Protein AF-W6NJK4-F1 (afdb_monomer_lite)

Foldseek 3Di:
DDDDDDPPPPPPPPPPQFALDLAQWDADPNGTWHAPQLALDFFPDDPVVVCVQQVAAGDGRDGHYGRCQCAHVVGDVVSVVVCLNGPSNRRSNNCVHQLQVDDFAPDAPDPLVPDDQVLCVDPVNVVSCLRGPSNNNSNNPD

Radius of gyration: 20.31 Å; chains: 1; bounding box: 86×22×39 Å

Sequence (142 aa):
MLLFLILSTALIGGSEAGITDLNCTEMVGGSAKYAQSAVNCNNKISDAACLVIYTTAVKANDDTDRNEKCDGNPVNPALVKAAIDICPKTCGYCCLTPAFMCQNKLQPRVPCSSVTQDMCGNPYWKTILEEDCPKTCGFCNS

Structure (mmCIF, N/CA/C/O backbone):
data_AF-W6NJK4-F1
#
_entry.id   AF-W6NJK4-F1
#
loop_
_atom_site.group_PDB
_atom_site.id
_atom_site.type_symbol
_atom_site.label_atom_id
_atom_site.label_alt_id
_atom_site.label_comp_id
_atom_site.label_asym_id
_atom_site.label_entity_id
_atom_site.label_seq_id
_atom_site.pdbx_PDB_ins_code
_atom_site.Cartn_x
_atom_site.Cartn_y
_atom_site.Cartn_z
_atom_site.occupancy
_atom_site.B_iso_or_equiv
_atom_site.auth_seq_id
_atom_site.auth_comp_id
_atom_site.auth_asym_id
_atom_site.auth_atom_id
_atom_site.pdbx_PDB_model_num
ATOM 1 N N . MET A 1 1 ? 66.888 5.183 1.577 1.00 42.12 1 MET A N 1
ATOM 2 C CA . MET A 1 1 ? 66.045 5.016 0.376 1.00 42.12 1 MET A CA 1
ATOM 3 C C . MET A 1 1 ? 64.700 4.481 0.853 1.00 42.12 1 MET A C 1
ATOM 5 O O . MET A 1 1 ? 64.582 3.289 1.093 1.00 42.12 1 MET A O 1
ATOM 9 N N . LEU A 1 2 ? 63.765 5.381 1.184 1.00 42.47 2 LEU A N 1
ATOM 10 C CA . LEU A 1 2 ? 62.453 5.033 1.746 1.00 42.47 2 LEU A CA 1
ATOM 11 C C . LEU A 1 2 ? 61.518 4.567 0.622 1.00 42.47 2 LEU A C 1
ATOM 13 O O . LEU A 1 2 ? 61.214 5.352 -0.273 1.00 42.47 2 LEU A O 1
ATOM 17 N N . LEU A 1 3 ? 61.045 3.320 0.686 1.00 44.66 3 LEU A N 1
ATOM 18 C CA . LEU A 1 3 ? 59.899 2.860 -0.100 1.00 44.66 3 LEU A CA 1
ATOM 19 C C . LEU A 1 3 ? 58.616 3.206 0.668 1.00 44.66 3 LEU A C 1
ATOM 21 O O . LEU A 1 3 ? 58.299 2.573 1.672 1.00 44.66 3 LEU A O 1
ATOM 25 N N . PHE A 1 4 ? 57.885 4.217 0.203 1.00 48.53 4 PHE A N 1
ATOM 26 C CA . PHE A 1 4 ? 56.537 4.512 0.684 1.00 48.53 4 PHE A CA 1
ATOM 27 C C . PHE A 1 4 ? 55.542 3.562 0.003 1.00 48.53 4 PHE A C 1
ATOM 29 O O . PHE A 1 4 ? 55.266 3.690 -1.188 1.00 48.53 4 PHE A O 1
ATOM 36 N N . LEU A 1 5 ? 55.024 2.591 0.757 1.00 52.12 5 LEU A N 1
ATOM 37 C CA . LEU A 1 5 ? 53.921 1.727 0.333 1.00 52.12 5 LEU A CA 1
ATOM 38 C C . LEU A 1 5 ? 52.610 2.507 0.473 1.00 52.12 5 LEU A C 1
ATOM 40 O O . LEU A 1 5 ? 52.119 2.729 1.578 1.00 52.12 5 LEU A O 1
ATOM 44 N N . ILE A 1 6 ? 52.064 2.952 -0.656 1.00 58.78 6 ILE A N 1
ATOM 45 C CA . ILE A 1 6 ? 50.776 3.644 -0.726 1.00 58.78 6 ILE A CA 1
ATOM 46 C C . ILE A 1 6 ? 49.680 2.574 -0.671 1.00 58.78 6 ILE A C 1
ATOM 48 O O . ILE A 1 6 ? 49.423 1.883 -1.654 1.00 58.78 6 ILE A O 1
ATOM 52 N N . LEU A 1 7 ? 49.075 2.383 0.502 1.00 56.28 7 LEU A N 1
ATOM 53 C CA . LEU A 1 7 ? 47.946 1.472 0.683 1.00 56.28 7 LEU A CA 1
ATOM 54 C C . LEU A 1 7 ? 46.667 2.195 0.232 1.00 56.28 7 LEU A C 1
ATOM 56 O O . LEU A 1 7 ? 46.028 2.901 1.009 1.00 56.28 7 LEU A O 1
ATOM 60 N N . SER A 1 8 ? 46.321 2.085 -1.050 1.00 57.56 8 SER A N 1
ATOM 61 C CA . SER A 1 8 ? 45.061 2.614 -1.580 1.00 57.56 8 SER A CA 1
ATOM 62 C C . SER A 1 8 ? 43.898 1.763 -1.067 1.00 57.56 8 SER A C 1
ATOM 64 O O . SER A 1 8 ? 43.618 0.693 -1.604 1.00 57.56 8 SER A O 1
ATOM 66 N N . THR A 1 9 ? 43.210 2.219 -0.020 1.00 60.75 9 THR A N 1
ATOM 67 C CA . THR A 1 9 ? 41.923 1.644 0.385 1.00 60.75 9 THR A CA 1
ATOM 68 C C . THR A 1 9 ? 40.883 2.002 -0.670 1.00 60.75 9 THR A C 1
ATOM 70 O O . THR A 1 9 ? 40.335 3.104 -0.669 1.00 60.75 9 THR A O 1
ATOM 73 N N . ALA A 1 10 ? 40.638 1.080 -1.598 1.00 57.19 10 ALA A N 1
ATOM 74 C CA . ALA A 1 10 ? 39.478 1.135 -2.469 1.00 57.19 10 ALA A CA 1
ATOM 75 C C . ALA A 1 10 ? 38.223 1.014 -1.591 1.00 57.19 10 ALA A C 1
ATOM 77 O O . ALA A 1 10 ? 37.908 -0.071 -1.103 1.00 57.19 10 ALA A O 1
ATOM 78 N N . LEU A 1 11 ? 37.523 2.130 -1.360 1.00 52.28 11 LEU A N 1
ATOM 79 C CA . LEU A 1 11 ? 36.132 2.077 -0.924 1.00 52.28 11 LEU A CA 1
ATOM 80 C C . LEU A 1 11 ? 35.342 1.448 -2.070 1.00 52.28 11 LEU A C 1
ATOM 82 O O . LEU A 1 11 ? 35.001 2.110 -3.049 1.00 52.28 11 LEU A O 1
ATOM 86 N N . ILE A 1 12 ? 35.096 0.147 -1.960 1.00 56.84 12 ILE A N 1
ATOM 87 C CA . ILE A 1 12 ? 34.089 -0.530 -2.763 1.00 56.84 12 ILE A CA 1
ATOM 88 C C . ILE A 1 12 ? 32.759 0.052 -2.284 1.00 56.84 12 ILE A C 1
ATOM 90 O O . ILE A 1 12 ? 32.253 -0.326 -1.230 1.00 56.84 12 ILE A O 1
ATOM 94 N N . GLY A 1 13 ? 32.243 1.040 -3.013 1.00 47.84 13 GLY A N 1
ATOM 95 C CA . GLY A 1 13 ? 30.872 1.501 -2.856 1.00 47.84 13 GLY A CA 1
ATOM 96 C C . GLY A 1 13 ? 29.954 0.357 -3.255 1.00 47.84 13 GLY A C 1
ATOM 97 O O . GLY A 1 13 ? 29.647 0.194 -4.432 1.00 47.84 13 GLY A O 1
ATOM 98 N N . GLY A 1 14 ? 29.581 -0.481 -2.289 1.00 49.06 14 GLY A N 1
ATOM 99 C CA . GLY A 1 14 ? 28.480 -1.409 -2.469 1.00 49.06 14 GLY A CA 1
ATOM 100 C C . GLY A 1 14 ? 27.231 -0.583 -2.740 1.00 49.06 14 GLY A C 1
ATOM 101 O O . GLY A 1 14 ? 26.841 0.238 -1.913 1.00 49.06 14 GLY A O 1
ATOM 102 N N . SER A 1 15 ? 26.630 -0.748 -3.915 1.00 52.59 15 SER A N 1
ATOM 103 C CA . SER A 1 15 ? 25.254 -0.321 -4.121 1.00 52.59 15 SER A CA 1
ATOM 104 C C . SER A 1 15 ? 24.390 -1.241 -3.266 1.00 52.59 15 SER A C 1
ATOM 106 O O . SER A 1 15 ? 24.118 -2.375 -3.659 1.00 52.59 15 SER A O 1
ATOM 108 N N . GLU A 1 16 ? 24.024 -0.792 -2.070 1.00 55.19 16 GLU A N 1
ATOM 109 C CA . GLU A 1 16 ? 22.927 -1.397 -1.318 1.00 55.19 16 GLU A CA 1
ATOM 110 C C . GLU A 1 16 ? 21.696 -1.319 -2.238 1.00 55.19 16 GLU A C 1
ATOM 112 O O . GLU A 1 16 ? 21.222 -0.226 -2.555 1.00 55.19 16 GLU A O 1
ATOM 117 N N . ALA A 1 17 ? 21.242 -2.457 -2.767 1.00 63.88 17 ALA A N 1
ATOM 118 C CA . ALA A 1 17 ? 20.007 -2.533 -3.535 1.00 63.88 17 ALA A CA 1
ATOM 119 C C . ALA A 1 17 ? 18.843 -2.366 -2.549 1.00 63.88 17 ALA A C 1
ATOM 121 O O . ALA A 1 17 ? 18.347 -3.345 -2.003 1.00 63.88 17 ALA A O 1
ATOM 122 N N . GLY A 1 18 ? 18.493 -1.118 -2.249 1.00 84.12 18 GLY A N 1
ATOM 123 C CA . GLY A 1 18 ? 17.400 -0.753 -1.354 1.00 84.12 18 GLY A CA 1
ATOM 124 C C . GLY A 1 18 ? 16.283 -0.028 -2.094 1.00 84.12 18 GLY A C 1
ATOM 125 O O . GLY A 1 18 ? 16.468 0.433 -3.220 1.00 84.12 18 GLY A O 1
ATOM 126 N N . ILE A 1 19 ? 15.133 0.086 -1.431 1.00 94.31 19 ILE A N 1
ATOM 127 C CA . ILE A 1 19 ? 13.969 0.831 -1.920 1.00 94.31 19 ILE A CA 1
ATOM 128 C C . ILE A 1 19 ? 14.382 2.263 -2.291 1.00 94.31 19 ILE A C 1
ATOM 130 O O . ILE A 1 19 ? 14.928 2.989 -1.455 1.00 94.31 19 ILE A O 1
ATOM 134 N N . THR A 1 20 ? 14.096 2.683 -3.525 1.00 93.44 20 THR A N 1
ATOM 135 C CA . THR A 1 20 ? 14.458 4.023 -4.012 1.00 93.44 20 THR A CA 1
ATOM 136 C C . THR A 1 20 ? 13.410 5.070 -3.645 1.00 93.44 20 THR A C 1
ATOM 138 O O . THR A 1 20 ? 13.760 6.181 -3.238 1.00 93.44 20 THR A O 1
ATOM 141 N N . ASP A 1 21 ? 12.126 4.713 -3.711 1.00 95.75 21 ASP A N 1
ATOM 142 C CA . ASP A 1 21 ? 11.024 5.540 -3.221 1.00 95.75 21 ASP A CA 1
ATOM 143 C C . ASP A 1 21 ? 10.591 5.144 -1.798 1.00 95.75 21 ASP A C 1
ATOM 145 O O . ASP A 1 21 ? 9.848 4.184 -1.581 1.00 95.75 21 ASP A O 1
ATOM 149 N N . LEU A 1 22 ? 10.993 5.938 -0.804 1.00 96.62 22 LEU A N 1
ATOM 150 C CA . LEU A 1 22 ? 10.720 5.668 0.613 1.00 96.62 22 LEU A CA 1
ATOM 151 C C . LEU A 1 22 ? 9.260 5.900 1.045 1.00 96.62 22 LEU A C 1
ATOM 153 O O . LEU A 1 22 ? 8.931 5.719 2.222 1.00 96.62 22 LEU A O 1
ATOM 157 N N . ASN A 1 23 ? 8.357 6.278 0.139 1.00 97.12 23 ASN A N 1
ATOM 158 C CA . ASN A 1 23 ? 6.936 6.370 0.464 1.00 97.12 23 ASN A CA 1
ATOM 159 C C . ASN A 1 23 ? 6.385 5.045 1.023 1.00 97.12 23 ASN A C 1
ATOM 161 O O . ASN A 1 23 ? 6.665 3.961 0.514 1.00 97.12 23 ASN A O 1
ATOM 165 N N . CYS A 1 24 ? 5.565 5.144 2.074 1.00 97.19 24 CYS A N 1
ATOM 166 C CA . CYS A 1 24 ? 4.987 4.006 2.801 1.00 97.19 24 CYS A CA 1
ATOM 167 C C . CYS A 1 24 ? 6.007 3.016 3.403 1.00 97.19 24 CYS A C 1
ATOM 169 O O . CYS A 1 24 ? 5.648 1.867 3.675 1.00 97.19 24 CYS A O 1
ATOM 171 N N . THR A 1 25 ? 7.250 3.443 3.640 1.00 97.44 25 THR A N 1
ATOM 172 C CA . THR A 1 25 ? 8.271 2.629 4.319 1.00 97.44 25 THR A CA 1
ATOM 173 C C . THR A 1 25 ? 8.430 2.988 5.799 1.00 97.44 25 THR A C 1
ATOM 175 O O . THR A 1 25 ? 7.997 4.046 6.260 1.00 97.44 25 THR A O 1
ATOM 178 N N . GLU A 1 26 ? 9.044 2.083 6.553 1.00 95.88 26 GLU A N 1
ATOM 179 C CA . GLU A 1 26 ? 9.513 2.267 7.922 1.00 95.88 26 GLU A CA 1
ATOM 180 C C . GLU A 1 26 ? 10.910 1.648 8.084 1.00 95.88 26 GLU A C 1
ATOM 182 O O . GLU A 1 26 ? 11.294 0.742 7.343 1.00 95.88 26 GLU A O 1
ATOM 187 N N . MET A 1 27 ? 11.692 2.144 9.045 1.00 95.69 27 MET A N 1
ATOM 188 C CA . MET A 1 27 ? 13.036 1.622 9.302 1.00 95.69 27 MET A CA 1
ATOM 189 C C . MET A 1 27 ? 12.968 0.420 10.242 1.00 95.69 27 MET A C 1
ATOM 191 O O . MET A 1 27 ? 12.586 0.557 11.405 1.00 95.69 27 MET A O 1
ATOM 195 N N . VAL A 1 28 ? 13.401 -0.747 9.766 1.00 93.94 28 VAL A N 1
ATOM 196 C CA . VAL A 1 28 ? 13.435 -1.995 10.538 1.00 93.94 28 VAL A CA 1
ATOM 197 C C . VAL A 1 28 ? 14.840 -2.575 10.469 1.00 93.94 28 VAL A C 1
ATOM 199 O O . VAL A 1 28 ? 15.306 -2.983 9.410 1.00 93.94 28 VAL A O 1
ATOM 202 N N . GLY A 1 29 ? 15.539 -2.605 11.606 1.00 91.06 29 GLY A N 1
ATOM 203 C CA . GLY A 1 29 ? 16.896 -3.160 11.670 1.00 91.06 29 GLY A CA 1
ATOM 204 C C . GLY A 1 29 ? 17.932 -2.393 10.839 1.00 91.06 29 GLY A C 1
ATOM 205 O O . GLY A 1 29 ? 18.920 -2.983 10.426 1.00 91.06 29 GLY A O 1
ATOM 206 N N . GLY A 1 30 ? 17.711 -1.097 10.591 1.00 91.00 30 GLY A N 1
ATOM 207 C CA . GLY A 1 30 ? 18.613 -0.252 9.797 1.00 91.00 30 GLY A CA 1
ATOM 208 C C . GLY A 1 30 ? 18.301 -0.205 8.300 1.00 91.00 30 GLY A C 1
ATOM 209 O O . GLY A 1 30 ? 18.881 0.626 7.609 1.00 91.00 30 GLY A O 1
ATOM 210 N N . SER A 1 31 ? 17.341 -1.000 7.822 1.00 93.25 31 SER A N 1
ATOM 211 C CA . SER A 1 31 ? 16.904 -1.011 6.422 1.00 93.25 31 SER A CA 1
ATOM 212 C C . SER A 1 31 ? 15.492 -0.448 6.280 1.00 93.25 31 SER A C 1
ATOM 214 O O . SER A 1 31 ? 14.641 -0.660 7.150 1.00 93.25 31 SER A O 1
ATOM 216 N N . ALA A 1 32 ? 15.236 0.268 5.184 1.00 96.25 32 ALA A N 1
ATOM 217 C CA . ALA A 1 32 ? 13.887 0.685 4.825 1.00 96.25 32 ALA A CA 1
ATOM 218 C C . ALA A 1 32 ? 13.086 -0.536 4.364 1.00 96.25 32 ALA A C 1
ATOM 220 O O . ALA A 1 32 ? 13.533 -1.283 3.497 1.00 96.25 32 ALA A O 1
ATOM 221 N N . LYS A 1 33 ? 11.905 -0.729 4.947 1.00 97.44 33 LYS A N 1
ATOM 222 C CA . LYS A 1 33 ? 10.971 -1.796 4.584 1.00 97.44 33 LYS A CA 1
ATOM 223 C C . LYS A 1 33 ? 9.581 -1.234 4.398 1.00 97.44 33 LYS A C 1
ATOM 225 O O . LYS A 1 33 ? 9.219 -0.269 5.066 1.00 97.44 33 LYS A O 1
ATOM 230 N N . TYR A 1 34 ? 8.763 -1.838 3.546 1.00 97.75 34 TYR A N 1
ATOM 231 C CA . TYR A 1 34 ? 7.375 -1.395 3.424 1.00 97.75 34 TYR A CA 1
ATOM 232 C C . TYR A 1 34 ? 6.604 -1.639 4.719 1.00 97.75 34 TYR A C 1
ATOM 234 O O . TYR A 1 34 ? 6.517 -2.771 5.204 1.00 97.75 34 TYR A O 1
ATOM 242 N N . ALA A 1 35 ? 5.999 -0.579 5.250 1.00 95.81 35 ALA A N 1
ATOM 243 C CA . ALA A 1 35 ? 5.135 -0.671 6.414 1.00 95.81 35 ALA A CA 1
ATOM 244 C C . ALA A 1 35 ? 3.857 -1.447 6.065 1.00 95.81 35 ALA A C 1
ATOM 246 O O . ALA A 1 35 ? 3.438 -1.504 4.906 1.00 95.81 35 ALA A O 1
ATOM 247 N N . GLN A 1 36 ? 3.136 -1.947 7.072 1.00 93.56 36 GLN A N 1
ATOM 248 C CA . GLN A 1 36 ? 1.828 -2.580 6.843 1.00 93.56 36 GLN A CA 1
ATOM 249 C C . GLN A 1 36 ? 0.848 -1.647 6.102 1.00 93.56 36 GLN A C 1
ATOM 251 O O . GLN A 1 36 ? 0.015 -2.099 5.315 1.00 93.56 36 GLN A O 1
ATOM 256 N N . SER A 1 37 ? 0.990 -0.332 6.301 1.00 93.75 37 SER A N 1
ATOM 257 C CA . SER A 1 37 ? 0.203 0.692 5.602 1.00 93.75 37 SER A CA 1
ATOM 258 C C . SER A 1 37 ? 0.485 0.809 4.099 1.00 93.75 37 SER A C 1
ATOM 260 O O . SER A 1 37 ? -0.276 1.457 3.395 1.00 93.75 37 SER A O 1
ATOM 262 N N . ALA A 1 38 ? 1.541 0.186 3.573 1.00 97.38 38 ALA A N 1
ATOM 263 C CA . ALA A 1 38 ? 1.793 0.134 2.134 1.00 97.38 38 ALA A CA 1
ATOM 264 C C . ALA A 1 38 ? 0.786 -0.769 1.400 1.00 97.38 38 ALA A C 1
ATOM 266 O O . ALA A 1 38 ? 0.509 -0.540 0.225 1.00 97.38 38 ALA A O 1
ATOM 267 N N . VAL A 1 39 ? 0.211 -1.763 2.092 1.00 96.31 39 VAL A N 1
ATOM 268 C CA . VAL A 1 39 ? -0.575 -2.858 1.488 1.00 96.31 39 VAL A CA 1
ATOM 269 C C . VAL A 1 39 ? -1.936 -3.098 2.164 1.00 96.31 39 VAL A C 1
ATOM 271 O O . VAL A 1 39 ? -2.590 -4.104 1.896 1.00 96.31 39 VAL A O 1
ATOM 274 N N . ASN A 1 40 ? -2.382 -2.205 3.053 1.00 93.19 40 ASN A N 1
ATOM 275 C CA . ASN A 1 40 ? -3.615 -2.359 3.843 1.00 93.19 40 ASN A CA 1
ATOM 276 C C . ASN A 1 40 ? -4.900 -1.875 3.145 1.00 93.19 40 ASN A C 1
ATOM 278 O O . ASN A 1 40 ? -5.944 -1.787 3.784 1.00 93.19 40 ASN A O 1
ATOM 282 N N . CYS A 1 41 ? -4.837 -1.577 1.851 1.00 95.31 41 CYS A N 1
ATOM 283 C CA . CYS A 1 41 ? -5.973 -1.207 1.016 1.00 95.31 41 CYS A CA 1
ATOM 284 C C . CYS A 1 41 ? -6.189 -2.240 -0.098 1.00 95.31 41 CYS A C 1
ATOM 286 O O . CYS A 1 41 ? -5.389 -3.155 -0.285 1.00 95.31 41 CYS A O 1
ATOM 288 N N . ASN A 1 42 ? -7.266 -2.076 -0.868 1.00 96.31 42 ASN A N 1
ATOM 289 C CA . ASN A 1 42 ? -7.494 -2.840 -2.091 1.00 96.31 42 ASN A CA 1
ATOM 290 C C . ASN A 1 42 ? -7.077 -2.039 -3.327 1.00 96.31 42 ASN A C 1
ATOM 292 O O . ASN A 1 42 ? -7.184 -0.810 -3.359 1.00 96.31 42 ASN A O 1
ATOM 296 N N . ASN A 1 43 ? -6.665 -2.757 -4.369 1.00 98.12 43 ASN A N 1
ATOM 297 C CA . ASN A 1 43 ? -6.542 -2.194 -5.707 1.00 98.12 43 ASN A CA 1
ATOM 298 C C . ASN A 1 43 ? -7.918 -1.753 -6.244 1.00 98.12 43 ASN A C 1
ATOM 300 O O . ASN A 1 43 ? -8.956 -2.252 -5.801 1.00 98.12 43 ASN A O 1
ATOM 304 N N . LYS A 1 44 ? -7.945 -0.814 -7.200 1.00 97.88 44 LYS A N 1
ATOM 305 C CA . LYS A 1 44 ? -9.198 -0.400 -7.864 1.00 97.88 44 LYS A CA 1
ATOM 306 C C . LYS A 1 44 ? -9.647 -1.383 -8.942 1.00 97.88 44 LYS A C 1
ATOM 308 O O . LYS A 1 44 ? -10.832 -1.442 -9.258 1.00 97.88 44 LYS A O 1
ATOM 313 N N . ILE A 1 45 ? -8.710 -2.158 -9.478 1.00 98.00 45 ILE A N 1
ATOM 314 C CA . ILE A 1 45 ? -8.958 -3.318 -10.341 1.00 98.00 45 ILE A CA 1
ATOM 315 C C . ILE A 1 45 ? -8.514 -4.597 -9.619 1.00 98.00 45 ILE A C 1
ATOM 317 O O . ILE A 1 45 ? -7.976 -4.534 -8.516 1.00 98.00 45 ILE A O 1
ATOM 321 N N . SER A 1 46 ? -8.748 -5.771 -10.210 1.00 98.25 46 SER A N 1
ATOM 322 C CA . SER A 1 46 ? -8.370 -7.035 -9.570 1.00 98.25 46 SER A CA 1
ATOM 323 C C . SER A 1 46 ? -6.854 -7.152 -9.368 1.00 98.25 46 SER A C 1
ATOM 325 O O . SER A 1 46 ? -6.069 -6.691 -10.198 1.00 98.25 46 SER A O 1
ATOM 327 N N . ASP A 1 47 ? -6.438 -7.847 -8.304 1.00 98.00 47 ASP A N 1
ATOM 328 C CA . ASP A 1 47 ? -5.018 -8.110 -8.024 1.00 98.00 47 ASP A CA 1
ATOM 329 C C . ASP A 1 47 ? -4.330 -8.795 -9.223 1.00 98.00 47 ASP A C 1
ATOM 331 O O . ASP A 1 47 ? -3.206 -8.447 -9.577 1.00 98.00 47 ASP A O 1
ATOM 335 N N . ALA A 1 48 ? -5.037 -9.692 -9.923 1.00 98.31 48 ALA A N 1
ATOM 336 C CA . ALA A 1 48 ? -4.544 -10.329 -11.144 1.00 98.31 48 ALA A CA 1
ATOM 337 C C . ALA A 1 48 ? -4.306 -9.326 -12.288 1.00 98.31 48 ALA A C 1
ATOM 339 O O . ALA A 1 48 ? -3.275 -9.396 -12.952 1.00 98.31 48 ALA A O 1
ATOM 340 N N . ALA A 1 49 ? -5.215 -8.370 -12.507 1.00 98.50 49 ALA A N 1
ATOM 341 C CA . ALA A 1 49 ? -5.032 -7.337 -13.525 1.00 98.50 49 ALA A CA 1
ATOM 342 C C . ALA A 1 49 ? -3.872 -6.393 -13.170 1.00 98.50 49 ALA A C 1
ATOM 344 O O . ALA A 1 49 ? -3.067 -6.056 -14.036 1.00 98.50 49 ALA A O 1
ATOM 345 N N . CYS A 1 50 ? -3.724 -6.032 -11.893 1.00 98.56 50 CYS A N 1
ATOM 346 C CA . CYS A 1 50 ? -2.566 -5.269 -11.433 1.00 98.56 50 CYS A CA 1
ATOM 347 C C . CYS A 1 50 ? -1.252 -6.027 -11.658 1.00 98.56 50 CYS A C 1
ATOM 349 O O . CYS A 1 50 ? -0.273 -5.427 -12.090 1.00 98.56 50 CYS A O 1
ATOM 351 N N . LEU A 1 51 ? -1.220 -7.343 -11.436 1.00 98.19 51 LEU A N 1
ATOM 352 C CA . LEU A 1 51 ? -0.035 -8.160 -11.712 1.00 98.19 51 LEU A CA 1
ATOM 353 C C . LEU A 1 51 ? 0.286 -8.263 -13.210 1.00 98.19 51 LEU A C 1
ATOM 355 O O . LEU A 1 51 ? 1.459 -8.326 -13.560 1.00 98.19 51 LEU A O 1
ATOM 359 N N . VAL A 1 52 ? -0.703 -8.207 -14.107 1.00 97.94 52 VAL A N 1
ATOM 360 C CA . VAL A 1 52 ? -0.434 -8.102 -15.557 1.00 97.94 52 VAL A CA 1
ATOM 361 C C . VAL A 1 52 ? 0.307 -6.800 -15.888 1.00 97.94 52 VAL A C 1
ATOM 363 O O . VAL A 1 52 ? 1.204 -6.795 -16.729 1.00 97.94 52 VAL A O 1
ATOM 366 N N . ILE A 1 53 ? -0.034 -5.700 -15.212 1.00 97.19 53 ILE A N 1
ATOM 367 C CA . ILE A 1 53 ? 0.578 -4.386 -15.447 1.00 97.19 53 ILE A CA 1
ATOM 368 C C . ILE A 1 53 ? 1.967 -4.313 -14.798 1.00 97.19 53 ILE A C 1
ATOM 370 O O . ILE A 1 53 ? 2.957 -4.054 -15.488 1.00 97.19 53 ILE A O 1
ATOM 374 N N . TYR A 1 54 ? 2.034 -4.570 -13.490 1.00 97.00 54 TYR A N 1
ATOM 375 C CA . TYR A 1 54 ? 3.177 -4.275 -12.618 1.00 97.00 54 TYR A CA 1
ATOM 376 C C . TYR A 1 54 ? 4.059 -5.484 -12.294 1.00 97.00 54 TYR A C 1
ATOM 378 O O . TYR A 1 54 ? 5.072 -5.313 -11.631 1.00 97.00 54 TYR A O 1
ATOM 386 N N . THR A 1 55 ? 3.695 -6.686 -12.755 1.00 95.81 55 THR A N 1
ATOM 387 C CA . THR A 1 55 ? 4.414 -7.976 -12.636 1.00 95.81 55 THR A CA 1
ATOM 388 C C . THR A 1 55 ? 4.619 -8.528 -11.226 1.00 95.81 55 THR A C 1
ATOM 390 O O . THR A 1 55 ? 4.479 -9.731 -11.021 1.00 95.81 55 THR A O 1
ATOM 393 N N . THR A 1 56 ? 4.934 -7.676 -10.255 1.00 95.25 56 THR A N 1
ATOM 394 C CA . THR A 1 56 ? 5.282 -8.049 -8.886 1.00 95.25 56 THR A CA 1
ATOM 395 C C . THR A 1 56 ? 4.560 -7.126 -7.921 1.00 95.25 56 THR A C 1
ATOM 397 O O . THR A 1 56 ? 4.548 -5.911 -8.103 1.00 95.25 56 THR A O 1
ATOM 400 N N . ALA A 1 57 ? 3.949 -7.708 -6.891 1.00 97.69 57 ALA A N 1
ATOM 401 C CA . ALA A 1 57 ? 3.330 -6.947 -5.818 1.00 97.69 57 ALA A CA 1
ATOM 402 C C . ALA A 1 57 ? 4.322 -6.704 -4.676 1.00 97.69 57 ALA A C 1
ATOM 404 O O . ALA A 1 57 ? 5.021 -7.628 -4.251 1.00 97.69 57 ALA A O 1
ATOM 405 N N . VAL A 1 58 ? 4.302 -5.484 -4.148 1.00 98.06 58 VAL A N 1
ATOM 406 C CA . VAL A 1 58 ? 4.946 -5.110 -2.890 1.00 98.06 58 VAL A CA 1
ATOM 407 C C . VAL A 1 58 ? 4.349 -5.912 -1.731 1.00 98.06 58 VAL A C 1
ATOM 409 O O . VAL A 1 58 ? 3.151 -6.209 -1.701 1.00 98.06 58 VAL A O 1
ATOM 412 N N . LYS A 1 59 ? 5.192 -6.249 -0.753 1.00 97.25 59 LYS A N 1
ATOM 413 C CA . LYS A 1 59 ? 4.807 -6.944 0.477 1.00 97.25 59 LYS A CA 1
ATOM 414 C C . LYS A 1 59 ? 5.275 -6.142 1.686 1.00 97.25 59 LYS A C 1
ATOM 416 O O . LYS A 1 59 ? 6.350 -5.555 1.665 1.00 97.25 59 LYS A O 1
ATOM 421 N N . ALA A 1 60 ? 4.475 -6.133 2.749 1.00 96.38 60 ALA A N 1
ATOM 422 C CA . ALA A 1 60 ? 4.903 -5.567 4.025 1.00 96.38 60 ALA A CA 1
ATOM 423 C C . ALA A 1 60 ? 6.142 -6.308 4.559 1.00 96.38 60 ALA A C 1
ATOM 425 O O . ALA A 1 60 ? 6.256 -7.523 4.381 1.00 96.38 60 ALA A O 1
ATOM 426 N N . ASN A 1 61 ? 7.034 -5.578 5.237 1.00 95.88 61 ASN A N 1
ATOM 427 C CA . ASN A 1 61 ? 8.307 -6.073 5.780 1.00 95.88 61 ASN A CA 1
ATOM 428 C C . ASN A 1 61 ? 9.293 -6.628 4.721 1.00 95.88 61 ASN A C 1
ATOM 430 O O . ASN A 1 61 ? 10.254 -7.324 5.062 1.00 95.88 61 ASN A O 1
ATOM 434 N N . ASP A 1 62 ? 9.070 -6.300 3.451 1.00 96.12 62 ASP A N 1
ATOM 435 C CA . ASP A 1 62 ? 9.994 -6.540 2.342 1.00 96.12 62 ASP A CA 1
ATOM 436 C C . ASP A 1 62 ? 10.802 -5.262 2.052 1.00 96.12 62 ASP A C 1
ATOM 438 O O . ASP A 1 62 ? 10.334 -4.154 2.339 1.00 96.12 62 ASP A O 1
ATOM 442 N N . ASP A 1 63 ? 12.012 -5.425 1.526 1.00 95.56 63 ASP A N 1
ATOM 443 C CA . ASP A 1 63 ? 12.967 -4.366 1.171 1.00 95.56 63 ASP A CA 1
ATOM 444 C C . ASP A 1 63 ? 13.321 -4.355 -0.328 1.00 95.56 63 ASP A C 1
ATOM 446 O O . ASP A 1 63 ? 14.176 -3.582 -0.762 1.00 95.56 63 ASP A O 1
ATOM 450 N N . THR A 1 64 ? 12.633 -5.165 -1.139 1.00 94.81 64 THR A N 1
ATOM 451 C CA . THR A 1 64 ? 12.781 -5.149 -2.594 1.00 94.81 64 THR A CA 1
ATOM 452 C C . THR A 1 64 ? 12.183 -3.866 -3.153 1.00 94.81 64 THR A C 1
ATOM 454 O O . THR A 1 64 ? 11.047 -3.499 -2.839 1.00 94.81 64 THR A O 1
ATOM 457 N N . ASP A 1 65 ? 12.922 -3.185 -4.025 1.00 95.06 65 ASP A N 1
ATOM 458 C CA . ASP A 1 65 ? 12.396 -1.996 -4.687 1.00 95.06 65 ASP A CA 1
ATOM 459 C C . ASP A 1 65 ? 11.123 -2.313 -5.490 1.00 95.06 65 ASP A C 1
ATOM 461 O O . ASP A 1 65 ? 10.865 -3.464 -5.875 1.00 95.06 65 ASP A O 1
ATOM 465 N N . ARG A 1 66 ? 10.286 -1.297 -5.71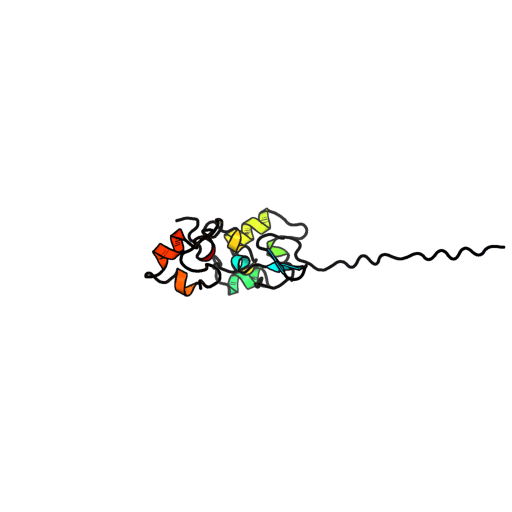8 1.00 95.44 66 ARG A N 1
ATOM 466 C CA . ARG A 1 66 ? 9.058 -1.494 -6.494 1.00 95.44 66 ARG A CA 1
ATOM 467 C C . ARG A 1 66 ? 9.407 -1.930 -7.912 1.00 95.44 66 ARG A C 1
ATOM 469 O O . ARG A 1 66 ? 10.505 -1.716 -8.423 1.00 95.44 66 ARG A O 1
ATOM 476 N N . ASN A 1 67 ? 8.432 -2.530 -8.589 1.00 95.75 67 ASN A N 1
ATOM 477 C CA . ASN A 1 67 ? 8.555 -2.663 -10.032 1.00 95.75 67 ASN A CA 1
ATOM 478 C C . ASN A 1 67 ? 8.685 -1.260 -10.646 1.00 95.75 67 ASN A C 1
ATOM 480 O O . ASN A 1 67 ? 7.871 -0.399 -10.333 1.00 95.75 67 ASN A O 1
ATOM 484 N N . GLU A 1 68 ? 9.625 -1.066 -11.571 1.00 95.62 68 GLU A N 1
ATOM 485 C CA . GLU A 1 68 ? 9.879 0.221 -12.243 1.00 95.62 68 GLU A CA 1
ATOM 486 C C . GLU A 1 68 ? 8.639 0.849 -12.908 1.00 95.62 68 GLU A C 1
ATOM 488 O O . GLU A 1 68 ? 8.613 2.037 -13.207 1.00 95.62 68 GLU A O 1
ATOM 493 N N . LYS A 1 69 ? 7.582 0.076 -13.168 1.00 96.94 69 LYS A N 1
ATOM 494 C CA . LYS A 1 69 ? 6.317 0.604 -13.690 1.00 96.94 69 LYS A CA 1
ATOM 495 C C . LYS A 1 69 ? 5.472 1.300 -12.621 1.00 96.94 69 LYS A C 1
ATOM 497 O O . LYS A 1 69 ? 4.572 2.055 -12.982 1.00 96.94 69 LYS A O 1
ATOM 502 N N . CYS A 1 70 ? 5.704 1.017 -11.339 1.00 98.00 70 CYS A N 1
ATOM 503 C CA . CYS A 1 70 ? 5.008 1.646 -10.218 1.00 98.00 70 CYS A CA 1
ATOM 504 C C . CYS A 1 70 ? 5.489 3.083 -9.985 1.00 98.00 70 CYS A C 1
ATOM 506 O O . CYS A 1 70 ? 4.663 3.960 -9.749 1.00 98.00 70 CYS A O 1
ATOM 508 N N . ASP A 1 71 ? 6.795 3.325 -10.060 1.00 97.00 71 ASP A N 1
ATOM 509 C CA . ASP A 1 71 ? 7.424 4.600 -9.706 1.00 97.00 71 ASP A CA 1
ATOM 510 C C . ASP A 1 71 ? 8.397 5.116 -10.759 1.00 97.00 71 ASP A C 1
ATOM 512 O O . ASP A 1 71 ? 8.417 6.315 -11.010 1.00 97.00 71 ASP A O 1
ATOM 516 N N . GLY A 1 72 ? 9.134 4.242 -11.433 1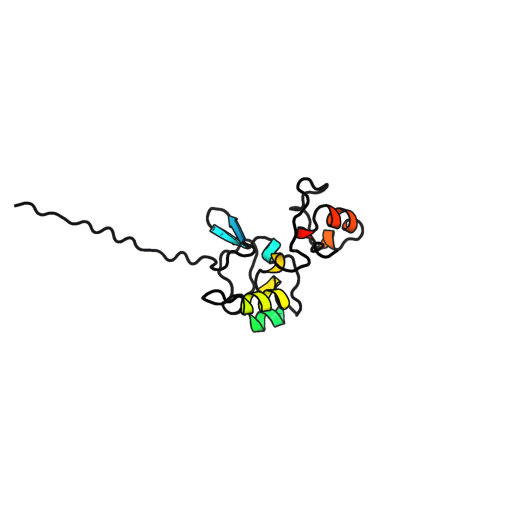.00 95.38 72 GLY A N 1
ATOM 517 C CA . GLY A 1 72 ? 10.134 4.603 -12.434 1.00 95.38 72 GLY A CA 1
ATOM 518 C C . GLY A 1 72 ? 11.531 4.718 -11.840 1.00 95.38 72 GLY A C 1
ATOM 519 O O . GLY A 1 72 ? 11.712 4.911 -10.642 1.00 95.38 72 GLY A O 1
ATOM 520 N N . ASN A 1 73 ? 12.538 4.647 -12.708 1.00 90.94 73 ASN A N 1
ATOM 521 C CA . ASN A 1 73 ? 13.928 4.888 -12.342 1.00 90.94 73 ASN A CA 1
ATOM 522 C C . ASN A 1 73 ? 14.549 5.918 -13.311 1.00 90.94 73 ASN A C 1
ATOM 524 O O . ASN A 1 73 ? 14.882 5.557 -14.443 1.00 90.94 73 ASN A O 1
ATOM 528 N N . PRO A 1 74 ? 14.666 7.207 -12.923 1.00 93.38 74 PRO A N 1
ATOM 529 C CA . PRO A 1 74 ? 14.329 7.779 -11.612 1.00 93.38 74 PRO A CA 1
ATOM 530 C C . PRO A 1 74 ? 12.815 7.864 -11.355 1.00 93.38 74 PRO A C 1
ATOM 532 O O . PRO A 1 74 ? 12.016 7.802 -12.293 1.00 93.38 74 PRO A O 1
ATOM 535 N N . VAL A 1 75 ? 12.441 8.077 -10.088 1.00 96.12 75 VAL A N 1
ATOM 536 C CA . VAL A 1 75 ? 11.040 8.208 -9.656 1.00 96.12 75 VAL A CA 1
ATOM 537 C C . VAL A 1 75 ? 10.322 9.297 -10.457 1.00 96.12 75 VAL A C 1
ATOM 539 O O . VAL A 1 75 ? 10.709 10.467 -10.471 1.00 96.12 75 VAL A O 1
ATOM 542 N N . ASN A 1 76 ? 9.237 8.899 -11.108 1.00 97.25 76 ASN A N 1
ATOM 543 C CA . ASN A 1 76 ? 8.359 9.713 -11.921 1.00 97.25 76 ASN A CA 1
ATOM 544 C C . ASN A 1 76 ? 7.020 9.931 -11.189 1.00 97.25 76 ASN A C 1
ATOM 546 O O . ASN A 1 76 ? 6.219 8.999 -11.072 1.00 97.25 76 ASN A O 1
ATOM 550 N N . PRO A 1 77 ? 6.700 11.171 -10.774 1.00 97.12 77 PRO A N 1
ATOM 551 C CA . PRO A 1 77 ? 5.460 11.472 -10.057 1.00 97.12 77 PRO A CA 1
ATOM 552 C C . PRO A 1 77 ? 4.176 11.067 -10.795 1.00 97.12 77 PRO A C 1
ATOM 554 O O . PRO A 1 77 ? 3.168 10.772 -10.156 1.00 97.12 77 PRO A O 1
ATOM 557 N N . ALA A 1 78 ? 4.186 11.042 -12.132 1.00 98.00 78 ALA A N 1
ATOM 558 C CA . ALA A 1 78 ? 3.029 10.615 -12.913 1.00 98.00 78 ALA A CA 1
ATOM 559 C C . ALA A 1 78 ? 2.794 9.098 -12.822 1.00 98.00 78 ALA A C 1
ATOM 561 O O . ALA A 1 78 ? 1.639 8.674 -12.762 1.00 98.00 78 ALA A O 1
ATOM 562 N N . LEU A 1 79 ? 3.864 8.291 -12.764 1.00 97.62 79 LEU A N 1
ATOM 563 C CA . LEU A 1 79 ? 3.759 6.845 -12.538 1.00 97.62 79 LEU A CA 1
ATOM 564 C C . LEU A 1 79 ? 3.282 6.556 -11.118 1.00 97.62 79 LEU A C 1
ATOM 566 O O . LEU A 1 79 ? 2.301 5.834 -10.957 1.00 97.62 79 LEU A O 1
ATOM 570 N N . VAL A 1 80 ? 3.874 7.224 -10.122 1.00 98.25 80 VAL A N 1
ATOM 571 C CA . VAL A 1 80 ? 3.445 7.120 -8.718 1.00 98.25 80 VAL A CA 1
ATOM 572 C C . VAL A 1 80 ? 1.960 7.454 -8.583 1.00 98.25 80 VAL A C 1
ATOM 574 O O . VAL A 1 80 ? 1.200 6.701 -7.976 1.00 98.25 80 VAL A O 1
ATOM 577 N N . LYS A 1 81 ? 1.502 8.544 -9.214 1.00 98.38 81 LYS A N 1
ATOM 578 C CA . LYS A 1 81 ? 0.082 8.910 -9.215 1.00 98.38 81 LYS A CA 1
ATOM 579 C C . LYS A 1 81 ? -0.791 7.823 -9.850 1.00 98.38 81 LYS A C 1
ATOM 581 O O . LYS A 1 81 ? -1.810 7.456 -9.273 1.00 98.38 81 LYS A O 1
ATOM 586 N N . ALA A 1 82 ? -0.406 7.292 -11.011 1.00 98.25 82 ALA A N 1
ATOM 587 C CA . ALA A 1 82 ? -1.153 6.216 -11.661 1.00 9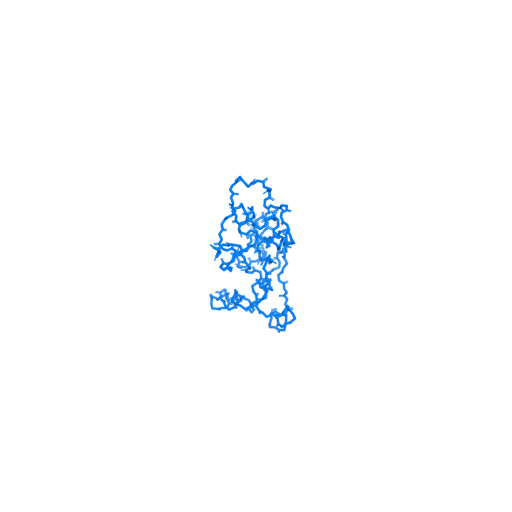8.25 82 ALA A CA 1
ATOM 588 C C . ALA A 1 82 ? -1.203 4.943 -10.794 1.00 98.25 82 ALA A C 1
ATOM 590 O O . ALA A 1 82 ? -2.250 4.300 -10.696 1.00 98.25 82 ALA A O 1
ATOM 591 N N . ALA A 1 83 ? -0.102 4.607 -10.121 1.00 98.38 83 ALA A N 1
ATOM 592 C CA . ALA A 1 83 ? -0.022 3.486 -9.199 1.00 98.38 83 ALA A CA 1
ATOM 593 C C . ALA A 1 83 ? -0.950 3.672 -7.987 1.00 98.38 83 ALA A C 1
ATOM 595 O O . ALA A 1 83 ? -1.691 2.747 -7.658 1.00 98.38 83 ALA A O 1
ATOM 596 N N . ILE A 1 84 ? -0.980 4.866 -7.380 1.00 98.50 84 ILE A N 1
ATOM 597 C CA . ILE A 1 84 ? -1.916 5.219 -6.296 1.00 98.50 84 ILE A CA 1
ATOM 598 C C . ILE A 1 84 ? -3.374 5.085 -6.758 1.00 98.50 84 ILE A C 1
ATOM 600 O O . ILE A 1 84 ? -4.212 4.546 -6.032 1.00 98.50 84 ILE A O 1
ATOM 604 N N . ASP A 1 85 ? -3.682 5.571 -7.961 1.00 98.06 85 ASP A N 1
ATOM 605 C CA . ASP A 1 85 ? -5.055 5.651 -8.457 1.00 98.06 85 ASP A CA 1
ATOM 606 C C . ASP A 1 85 ? -5.616 4.292 -8.900 1.00 98.06 85 ASP A C 1
ATOM 608 O O . ASP A 1 85 ? -6.823 4.076 -8.799 1.00 98.06 85 ASP A O 1
ATOM 612 N N . ILE A 1 86 ? -4.776 3.375 -9.394 1.00 98.19 86 ILE A N 1
ATOM 613 C CA . ILE A 1 86 ? -5.232 2.132 -10.040 1.00 98.19 86 ILE A CA 1
ATOM 614 C C . ILE A 1 86 ? -4.901 0.896 -9.197 1.00 98.19 86 ILE A C 1
ATOM 616 O O . ILE A 1 86 ? -5.785 0.076 -8.922 1.00 98.19 86 ILE A O 1
ATOM 620 N N . CYS A 1 87 ? -3.645 0.758 -8.770 1.00 98.69 87 CYS A N 1
ATOM 621 C CA . CYS A 1 87 ? -3.137 -0.439 -8.097 1.00 98.69 87 CYS A CA 1
ATOM 622 C C . CYS A 1 87 ? -2.307 -0.119 -6.837 1.00 98.69 87 CYS A C 1
ATOM 624 O O . CYS A 1 87 ? -1.167 -0.587 -6.711 1.00 98.69 87 CYS A O 1
ATOM 626 N N . PRO A 1 88 ? -2.858 0.649 -5.876 1.00 98.50 88 PRO A N 1
ATOM 627 C CA . PRO A 1 88 ? -2.104 1.113 -4.717 1.00 98.50 88 PRO A CA 1
ATOM 628 C C . PRO A 1 88 ? -1.609 -0.031 -3.834 1.00 98.50 88 PRO A C 1
ATOM 630 O O . PRO A 1 88 ? -0.537 0.078 -3.257 1.00 98.50 88 PRO A O 1
ATOM 633 N N . LYS A 1 89 ? -2.334 -1.151 -3.745 1.00 98.38 89 LYS A N 1
ATOM 634 C CA . LYS A 1 89 ? -1.895 -2.313 -2.962 1.00 98.38 89 LYS A CA 1
ATOM 635 C C . LYS A 1 89 ? -0.731 -3.025 -3.641 1.00 98.38 89 LYS A C 1
ATOM 637 O O . LYS A 1 89 ? 0.268 -3.310 -2.994 1.00 98.38 89 LYS A O 1
ATOM 642 N N . THR A 1 90 ? -0.841 -3.286 -4.945 1.00 98.56 90 THR A N 1
ATOM 643 C CA . THR A 1 90 ? 0.224 -3.960 -5.708 1.00 98.56 90 THR A CA 1
ATOM 644 C C . THR A 1 90 ? 1.503 -3.134 -5.723 1.00 98.56 90 THR A C 1
ATOM 646 O O . THR A 1 90 ? 2.577 -3.693 -5.535 1.00 98.56 90 THR A O 1
ATOM 649 N N . CYS A 1 91 ? 1.398 -1.817 -5.880 1.00 98.50 91 CYS A N 1
ATOM 650 C CA . CYS A 1 91 ? 2.555 -0.928 -5.882 1.00 98.50 91 CYS A CA 1
ATOM 651 C C . CYS A 1 91 ? 2.958 -0.414 -4.492 1.00 98.50 91 CYS A C 1
ATOM 653 O O . CYS A 1 91 ? 3.834 0.433 -4.405 1.00 98.50 91 CYS A O 1
ATOM 655 N N . GLY A 1 92 ? 2.360 -0.882 -3.392 1.00 98.19 92 GLY A N 1
ATOM 656 C CA . GLY A 1 92 ? 2.809 -0.490 -2.052 1.00 98.19 92 GLY A CA 1
ATOM 657 C C . GLY A 1 92 ? 2.581 0.989 -1.706 1.00 98.19 92 GLY A C 1
ATOM 658 O O . GLY A 1 92 ? 3.415 1.602 -1.041 1.00 98.19 92 GLY A O 1
ATOM 659 N N . TYR A 1 93 ? 1.486 1.574 -2.187 1.00 98.56 93 TYR A N 1
ATOM 660 C CA . TYR A 1 93 ? 1.104 2.977 -2.016 1.00 98.56 93 TYR A CA 1
ATOM 661 C C . TYR A 1 93 ? -0.204 3.185 -1.252 1.00 98.56 93 TYR A C 1
ATOM 663 O O . TYR A 1 93 ? -0.748 4.291 -1.250 1.00 98.56 93 TYR A O 1
ATOM 671 N N . CYS A 1 94 ? -0.725 2.162 -0.568 1.00 98.00 94 CYS A N 1
ATOM 672 C CA . CYS A 1 94 ? -1.978 2.300 0.175 1.00 98.00 94 CYS A CA 1
ATOM 673 C C . CYS A 1 94 ? -1.971 3.483 1.154 1.00 98.00 94 CYS A C 1
ATOM 675 O O . CYS A 1 94 ? -2.971 4.195 1.226 1.00 98.00 94 CYS A O 1
ATOM 677 N N . CYS A 1 95 ? -0.842 3.774 1.809 1.00 96.94 95 CYS A N 1
ATOM 678 C CA . CYS A 1 95 ? -0.720 4.872 2.772 1.00 96.94 95 CYS A CA 1
ATOM 679 C C . CYS A 1 95 ? -0.915 6.276 2.166 1.00 96.94 95 CYS A C 1
ATOM 681 O O . CYS A 1 95 ? -1.151 7.228 2.907 1.00 96.94 95 CYS A O 1
ATOM 683 N N . LEU A 1 96 ? -0.821 6.402 0.837 1.00 97.06 96 LEU A N 1
ATOM 684 C CA . LEU A 1 96 ? -1.033 7.647 0.094 1.00 97.06 96 LEU A CA 1
ATOM 685 C C . LEU A 1 96 ? -2.443 7.752 -0.500 1.00 97.06 96 LEU A C 1
ATOM 687 O O . LEU A 1 96 ? -2.799 8.771 -1.087 1.00 97.06 96 LEU A O 1
ATOM 691 N N . THR A 1 97 ? -3.265 6.709 -0.376 1.00 97.25 97 THR A N 1
ATOM 692 C CA . THR A 1 97 ? -4.650 6.772 -0.850 1.00 97.25 97 THR A CA 1
ATOM 693 C C . THR A 1 97 ? -5.499 7.625 0.102 1.00 97.25 97 THR A C 1
ATOM 695 O O . THR A 1 97 ? -5.310 7.537 1.316 1.00 97.25 97 THR A O 1
ATOM 698 N N . PRO A 1 98 ? -6.488 8.403 -0.385 1.00 95.75 98 PRO A N 1
ATOM 699 C CA . PRO A 1 98 ? -7.264 9.318 0.464 1.00 95.75 98 PRO A CA 1
ATOM 700 C C . PRO A 1 98 ? -7.927 8.660 1.680 1.00 95.75 98 PRO A C 1
ATOM 702 O O . PRO A 1 98 ? -7.999 9.262 2.744 1.00 95.75 98 PRO A O 1
ATOM 705 N N . ALA A 1 99 ? -8.367 7.408 1.542 1.00 95.50 99 ALA A N 1
ATOM 706 C CA . ALA A 1 99 ? -8.959 6.633 2.628 1.00 95.50 99 ALA A CA 1
ATOM 707 C C . ALA A 1 99 ? -7.968 6.349 3.774 1.00 95.50 99 ALA A C 1
ATOM 709 O O . ALA A 1 99 ? -8.384 6.207 4.914 1.00 95.50 99 ALA A O 1
ATOM 710 N N . PHE A 1 100 ? -6.663 6.315 3.511 1.00 95.88 100 PHE A N 1
ATOM 711 C CA . PHE A 1 100 ? -5.629 5.927 4.476 1.00 95.88 100 PHE A CA 1
ATOM 712 C C . PHE A 1 100 ? -4.659 7.075 4.812 1.00 95.88 100 PHE A C 1
ATOM 714 O O . PHE A 1 100 ? -3.743 6.894 5.613 1.00 95.88 100 PHE A O 1
ATOM 721 N N . MET A 1 101 ? -4.850 8.264 4.233 1.00 94.50 101 MET A N 1
ATOM 722 C CA . MET A 1 101 ? -3.913 9.388 4.327 1.00 94.50 101 MET A CA 1
ATOM 723 C C . MET A 1 101 ? -4.222 10.330 5.508 1.00 94.50 101 MET A C 1
ATOM 725 O O . MET A 1 101 ? -4.438 11.528 5.343 1.00 94.50 101 MET A O 1
ATOM 729 N N . CYS A 1 102 ? -4.242 9.784 6.724 1.00 94.25 102 CYS A N 1
ATOM 730 C CA . CYS A 1 102 ? -4.366 10.523 7.987 1.00 94.25 102 CYS A CA 1
ATOM 731 C C . CYS A 1 102 ? -3.571 9.823 9.104 1.00 94.25 102 CYS A C 1
ATOM 733 O O . CYS A 1 102 ? -2.747 8.948 8.832 1.00 94.25 102 CYS A O 1
ATOM 735 N N . GLN A 1 103 ? -3.769 10.219 10.365 1.00 94.81 103 GLN A N 1
ATOM 736 C CA . GLN A 1 103 ? -3.135 9.578 11.520 1.00 94.81 103 GLN A CA 1
ATOM 737 C C . GLN A 1 103 ? -4.172 8.896 12.406 1.00 94.81 103 GLN A C 1
ATOM 739 O O . GLN A 1 103 ? -5.293 9.376 12.551 1.00 94.81 103 GLN A O 1
ATOM 744 N N . ASN A 1 104 ? -3.766 7.789 13.026 1.00 95.75 104 ASN A N 1
ATOM 745 C CA . ASN A 1 104 ? -4.520 7.203 14.127 1.00 95.75 104 ASN A CA 1
ATOM 746 C C . ASN A 1 104 ? -4.419 8.094 15.372 1.00 95.75 104 ASN A C 1
ATOM 748 O O . ASN A 1 104 ? -3.474 8.874 15.523 1.00 95.75 104 ASN A O 1
ATOM 752 N N . LYS A 1 105 ? -5.364 7.933 16.297 1.00 96.81 105 LYS A N 1
ATOM 753 C CA . LYS A 1 105 ? -5.319 8.572 17.612 1.00 96.81 105 LYS A CA 1
ATOM 754 C C . LYS A 1 105 ? -4.073 8.108 18.369 1.00 96.81 105 LYS A C 1
ATOM 756 O O . LYS A 1 105 ? -3.709 6.937 18.317 1.00 96.81 105 LYS A O 1
ATOM 761 N N . LEU A 1 106 ? -3.432 9.019 19.107 1.00 95.38 106 LEU A N 1
ATOM 762 C CA . LEU A 1 106 ? -2.230 8.697 19.896 1.00 95.38 106 LEU A CA 1
ATOM 763 C C . LEU A 1 106 ? -2.522 7.709 21.035 1.00 95.38 106 LEU A C 1
ATOM 765 O O . LEU A 1 106 ? -1.678 6.889 21.380 1.00 95.38 106 LEU A O 1
ATOM 769 N N . GLN A 1 107 ? -3.722 7.794 21.612 1.00 96.31 107 GLN A N 1
ATOM 770 C CA . GLN A 1 107 ? -4.213 6.913 22.672 1.00 96.31 107 GLN A CA 1
ATOM 771 C C . GLN A 1 107 ? -5.578 6.348 22.260 1.00 96.31 107 GLN A C 1
ATOM 773 O O . GLN A 1 107 ? -6.619 6.870 22.670 1.00 96.31 107 GLN A O 1
ATOM 778 N N . PRO A 1 108 ? -5.590 5.337 21.379 1.00 96.81 108 PRO A N 1
ATOM 779 C CA . PRO A 1 108 ? -6.818 4.681 20.966 1.00 96.81 108 PRO A CA 1
ATOM 780 C C . PRO A 1 108 ? -7.321 3.755 22.085 1.00 96.81 108 PRO A C 1
ATOM 782 O O . PRO A 1 108 ? -6.537 3.246 22.887 1.00 96.81 108 PRO A O 1
ATOM 785 N N . ARG A 1 109 ? -8.632 3.504 22.138 1.00 95.75 109 ARG A N 1
ATOM 786 C CA . ARG A 1 109 ? -9.247 2.558 23.088 1.00 95.75 109 ARG A CA 1
ATOM 787 C C . ARG A 1 109 ? -8.765 1.127 22.850 1.00 95.75 109 ARG A C 1
ATOM 789 O O . ARG A 1 109 ? -8.678 0.345 23.791 1.00 95.75 109 ARG A O 1
ATOM 796 N N . VAL A 1 110 ? -8.437 0.803 21.599 1.00 93.56 110 VAL A N 1
ATOM 797 C CA . VAL A 1 110 ? -7.783 -0.446 21.193 1.00 93.56 110 VAL A CA 1
ATOM 798 C C . VAL A 1 110 ? -6.482 -0.133 20.455 1.00 93.56 110 VAL A C 1
ATOM 800 O O . VAL A 1 110 ? -6.473 0.775 19.627 1.00 93.56 110 VAL A O 1
ATOM 803 N N . PRO A 1 111 ? -5.376 -0.855 20.701 1.00 95.56 111 PRO A N 1
ATOM 804 C CA . PRO A 1 111 ? -4.136 -0.621 19.969 1.00 95.56 111 PRO A CA 1
ATOM 805 C C . PRO A 1 111 ? -4.348 -0.778 18.457 1.00 95.56 111 PRO A C 1
ATOM 807 O O . PRO A 1 111 ? -4.671 -1.861 17.977 1.00 95.56 111 PRO A O 1
ATOM 810 N N . CYS A 1 112 ? -4.130 0.281 17.671 1.00 95.25 112 CYS A N 1
ATOM 811 C CA . CYS A 1 112 ? -4.363 0.222 16.222 1.00 95.25 112 CYS A CA 1
ATOM 812 C C . CYS A 1 112 ? -3.441 -0.764 15.482 1.00 95.25 112 CYS A C 1
ATOM 814 O O . CYS A 1 112 ? -3.714 -1.099 14.333 1.00 95.25 112 CYS A O 1
ATOM 816 N N . SER A 1 113 ? -2.367 -1.235 16.125 1.00 91.75 113 SER A N 1
ATOM 817 C CA . SER A 1 113 ? -1.489 -2.298 15.625 1.00 91.75 113 SER A CA 1
ATOM 818 C C . SER A 1 113 ? -2.095 -3.701 15.737 1.00 91.75 113 SER A C 1
ATOM 820 O O . SER A 1 113 ? -1.664 -4.594 15.016 1.00 91.75 113 SER A O 1
ATOM 822 N N . SER A 1 114 ? -3.088 -3.912 16.610 1.00 93.12 114 SER A N 1
ATOM 823 C CA . SER A 1 114 ? -3.804 -5.190 16.738 1.00 93.12 114 SER A CA 1
ATOM 824 C C . SER A 1 114 ? -5.104 -5.238 15.933 1.00 93.12 114 SER A C 1
ATOM 826 O O . SER A 1 114 ? -5.781 -6.262 15.927 1.00 93.12 114 SER A O 1
ATOM 828 N N . VAL A 1 115 ? -5.488 -4.132 15.291 1.00 93.81 115 VAL A N 1
ATOM 829 C CA . VAL A 1 115 ? -6.717 -4.037 14.498 1.00 93.81 115 VAL A CA 1
ATOM 830 C C . VAL A 1 115 ? -6.516 -4.733 13.154 1.00 93.81 115 VAL A C 1
ATOM 832 O O . VAL A 1 115 ? -5.602 -4.400 12.400 1.00 93.81 115 VAL A O 1
ATOM 835 N N . THR A 1 116 ? -7.392 -5.687 12.840 1.00 92.00 116 THR A N 1
ATOM 836 C CA . THR A 1 116 ? -7.413 -6.376 11.542 1.00 92.00 116 THR A CA 1
ATOM 837 C C . THR A 1 116 ? -8.403 -5.713 10.584 1.00 92.00 116 THR A C 1
ATOM 839 O O . THR A 1 116 ? -9.314 -5.000 11.004 1.00 92.00 116 THR A O 1
ATOM 842 N N . GLN A 1 117 ? -8.275 -5.983 9.282 1.00 89.06 117 GLN A N 1
ATOM 843 C CA . GLN A 1 117 ? -9.249 -5.492 8.296 1.00 89.06 117 GLN A CA 1
ATOM 844 C C . GLN A 1 117 ? -10.662 -6.048 8.532 1.00 89.06 117 GLN A C 1
ATOM 846 O O . GLN A 1 117 ? -11.641 -5.332 8.334 1.00 89.06 117 GLN A O 1
ATOM 851 N N . ASP A 1 118 ? -10.784 -7.271 9.054 1.00 92.62 118 ASP A N 1
ATOM 852 C CA . ASP A 1 118 ? -12.086 -7.836 9.432 1.00 92.62 118 ASP A CA 1
ATOM 853 C C . ASP A 1 118 ? -12.742 -7.047 10.573 1.00 92.62 118 ASP A C 1
ATOM 855 O O . ASP A 1 118 ? -13.958 -6.860 10.580 1.00 92.62 118 ASP A O 1
ATOM 859 N N . MET A 1 119 ? -11.948 -6.530 11.520 1.00 94.81 119 MET A N 1
ATOM 860 C CA . MET A 1 119 ? -12.461 -5.630 12.558 1.00 94.81 119 MET A CA 1
ATOM 861 C C . MET A 1 119 ? -12.935 -4.306 11.956 1.00 94.81 119 MET A C 1
ATOM 863 O O . MET A 1 119 ? -14.000 -3.827 12.332 1.00 94.81 119 MET A O 1
ATOM 867 N N . CYS A 1 120 ? -12.199 -3.745 10.993 1.00 94.19 120 CYS A N 1
ATOM 868 C CA . CYS A 1 120 ? -12.600 -2.522 10.291 1.00 94.19 120 CYS A CA 1
ATOM 869 C C . CYS A 1 120 ? -13.935 -2.687 9.542 1.00 94.19 120 CYS A C 1
ATOM 871 O O . CYS A 1 120 ? -14.750 -1.767 9.515 1.00 94.19 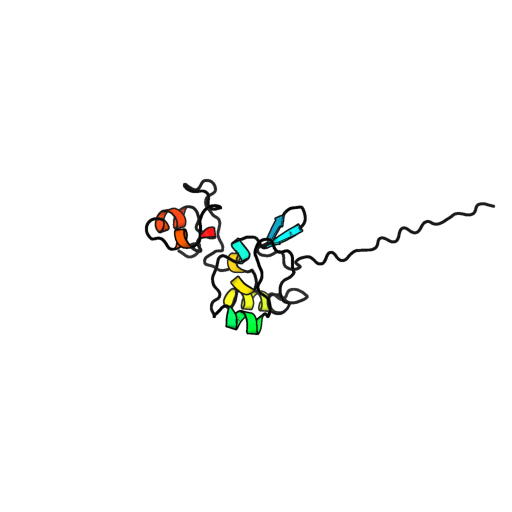120 CYS A O 1
ATOM 873 N N . GLY A 1 121 ? -14.190 -3.869 8.970 1.00 92.81 121 GLY A N 1
ATOM 874 C CA . GLY A 1 121 ? -15.453 -4.197 8.301 1.00 92.81 121 GLY A CA 1
ATOM 875 C C . GLY A 1 121 ? -16.608 -4.550 9.245 1.00 92.81 121 GLY A C 1
ATOM 876 O O . GLY A 1 121 ? -17.754 -4.643 8.804 1.00 92.81 121 GLY A O 1
ATOM 877 N N . ASN A 1 122 ? -16.338 -4.754 10.536 1.00 95.50 122 ASN A N 1
ATOM 878 C CA . ASN A 1 122 ? -17.338 -5.189 11.498 1.00 95.50 122 ASN A CA 1
ATOM 879 C C . ASN A 1 122 ? -18.159 -3.991 12.031 1.00 95.50 122 ASN A C 1
ATOM 881 O O . ASN A 1 122 ? -17.588 -3.102 12.671 1.00 95.50 122 ASN A O 1
ATOM 885 N N . PRO A 1 123 ? -19.499 -3.979 11.869 1.00 95.38 123 PRO A N 1
ATOM 886 C CA . PRO A 1 123 ? -20.351 -2.883 12.338 1.00 95.38 123 PRO A CA 1
ATOM 887 C C . PRO A 1 123 ? -20.225 -2.569 13.834 1.00 95.38 123 PRO A C 1
ATOM 889 O O . PRO A 1 123 ? -20.381 -1.415 14.220 1.00 95.38 123 PRO A O 1
ATOM 892 N N . TYR A 1 124 ? -19.917 -3.565 14.673 1.00 95.25 124 TYR A N 1
ATOM 893 C CA . TYR A 1 124 ? -19.733 -3.367 16.115 1.00 95.25 124 TYR A CA 1
ATOM 894 C C . TYR A 1 124 ? -18.483 -2.543 16.449 1.00 95.25 124 TYR A C 1
ATOM 896 O O . TYR A 1 124 ? -18.459 -1.842 17.458 1.00 95.25 124 TYR A O 1
ATOM 904 N N . TRP A 1 125 ? -17.449 -2.624 15.612 1.00 96.25 125 TRP A N 1
ATOM 905 C CA . TRP A 1 125 ? -16.179 -1.926 15.813 1.00 96.25 125 TRP A CA 1
ATOM 906 C C . TRP A 1 125 ? -16.082 -0.627 15.020 1.00 96.25 125 TRP A C 1
ATOM 908 O O . TRP A 1 125 ? -15.329 0.260 15.417 1.00 96.25 125 TRP A O 1
ATOM 918 N N . LYS A 1 126 ? -16.850 -0.502 13.933 1.00 93.62 126 LYS A N 1
ATOM 919 C CA . LYS A 1 126 ? -16.760 0.591 12.962 1.00 93.62 126 LYS A CA 1
ATOM 920 C C . LYS A 1 126 ? -16.666 1.973 13.609 1.00 93.62 126 LYS A C 1
ATOM 922 O O . LYS A 1 126 ? -15.664 2.646 13.420 1.00 93.62 126 LYS A O 1
ATOM 927 N N . THR A 1 127 ? -17.629 2.353 14.449 1.00 94.19 127 THR A N 1
ATOM 928 C CA . THR A 1 127 ? -17.646 3.683 15.087 1.00 94.19 127 THR A CA 1
ATOM 929 C C . THR A 1 127 ? -16.427 3.938 15.979 1.00 94.19 127 THR A C 1
ATOM 931 O O . THR A 1 127 ? -15.908 5.049 16.017 1.00 94.19 127 THR A O 1
ATOM 934 N N . ILE A 1 128 ? -15.942 2.916 16.692 1.00 96.12 128 ILE A N 1
ATOM 935 C CA . ILE A 1 128 ? -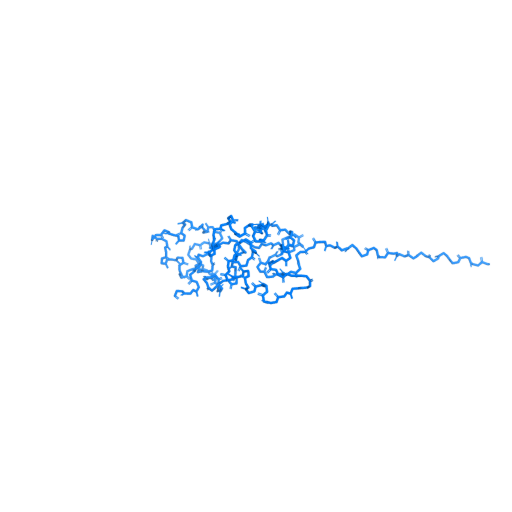14.745 3.037 17.538 1.00 96.12 128 ILE A CA 1
ATOM 936 C C . ILE A 1 128 ? -13.503 3.215 16.661 1.00 96.12 128 ILE A C 1
ATOM 938 O O . ILE A 1 128 ? -12.663 4.065 16.945 1.00 96.12 128 ILE A O 1
ATOM 942 N N . LEU A 1 129 ? -13.384 2.419 15.598 1.00 96.88 129 LEU A N 1
ATOM 943 C CA . LEU A 1 129 ? -12.213 2.397 14.725 1.00 96.88 129 LEU A CA 1
ATOM 944 C C . LEU A 1 129 ? -12.154 3.581 13.753 1.00 96.88 129 LEU A C 1
ATOM 946 O O . LEU A 1 129 ? -11.055 3.985 13.392 1.00 96.88 129 LEU A O 1
ATOM 950 N N . GLU A 1 130 ? -13.292 4.161 13.373 1.00 96.38 130 GLU A N 1
ATOM 951 C CA . GLU A 1 130 ? -13.370 5.434 12.644 1.00 96.38 130 GLU A CA 1
ATOM 952 C C . GLU A 1 130 ? -12.757 6.585 13.448 1.00 96.38 130 GLU A C 1
ATOM 954 O O . GLU A 1 130 ? -12.005 7.382 12.897 1.00 96.38 130 GLU A O 1
ATOM 959 N N . GLU A 1 131 ? -13.008 6.649 14.758 1.00 96.06 131 GLU A N 1
ATOM 960 C CA . GLU A 1 131 ? -12.429 7.688 15.617 1.00 96.06 131 GLU A CA 1
ATOM 961 C C . GLU A 1 131 ? -10.973 7.381 16.001 1.00 96.06 131 GLU A C 1
ATOM 963 O O . GLU A 1 131 ? -10.106 8.256 15.988 1.00 96.06 131 GLU A O 1
ATOM 968 N N . ASP A 1 132 ? -10.697 6.135 16.386 1.00 97.56 132 ASP A N 1
ATOM 969 C CA . ASP A 1 132 ? -9.435 5.784 17.031 1.00 97.56 132 ASP A CA 1
ATOM 970 C C . ASP A 1 132 ? -8.356 5.360 16.032 1.00 97.56 132 ASP A C 1
ATOM 972 O O . ASP A 1 132 ? -7.185 5.710 16.201 1.00 97.56 132 ASP A O 1
ATOM 976 N N . CYS A 1 133 ? -8.736 4.607 14.998 1.00 97.06 133 CYS A N 1
ATOM 977 C CA . CYS A 1 133 ? -7.814 3.977 14.056 1.00 97.06 133 CYS A CA 1
ATOM 978 C C . CYS A 1 133 ? -8.145 4.248 12.568 1.00 97.06 133 CYS A C 1
ATOM 980 O O . CYS A 1 133 ? -8.061 3.315 11.754 1.00 97.06 133 CYS A O 1
ATOM 982 N N . PRO A 1 134 ? -8.484 5.492 12.165 1.00 96.44 134 PRO A N 1
ATOM 983 C CA . PRO A 1 134 ? -8.935 5.779 10.804 1.00 96.44 134 PRO A CA 1
ATOM 984 C C . PRO A 1 134 ? -7.882 5.452 9.741 1.00 96.44 134 PRO A C 1
ATOM 986 O O . PRO A 1 134 ? -8.224 4.929 8.682 1.00 96.44 134 PRO A O 1
ATOM 989 N N . LYS A 1 135 ? -6.592 5.666 10.033 1.00 95.75 135 LYS A N 1
ATOM 990 C CA . LYS A 1 135 ? -5.490 5.307 9.128 1.00 95.75 135 LYS A CA 1
ATOM 991 C C . LYS A 1 135 ? -5.386 3.798 8.942 1.00 95.75 135 LYS A C 1
ATOM 993 O O . LYS A 1 135 ? -5.103 3.339 7.843 1.00 95.75 135 LYS A O 1
ATOM 998 N N . THR A 1 136 ? -5.578 3.010 10.000 1.00 94.81 136 THR A N 1
ATOM 999 C CA . THR A 1 136 ? -5.496 1.543 9.896 1.00 94.81 136 THR A CA 1
ATOM 1000 C C . THR A 1 136 ? -6.643 0.983 9.058 1.00 94.81 136 THR A C 1
ATOM 1002 O O . THR A 1 136 ? -6.421 0.069 8.262 1.00 94.81 136 THR A O 1
ATOM 1005 N N . CYS A 1 137 ? -7.843 1.543 9.220 1.00 95.38 137 CYS A N 1
ATOM 1006 C CA . CYS A 1 137 ? -9.065 1.019 8.618 1.00 95.38 137 CYS A CA 1
ATOM 1007 C C . CYS A 1 137 ? -9.483 1.659 7.294 1.00 95.38 137 CYS A C 1
ATOM 1009 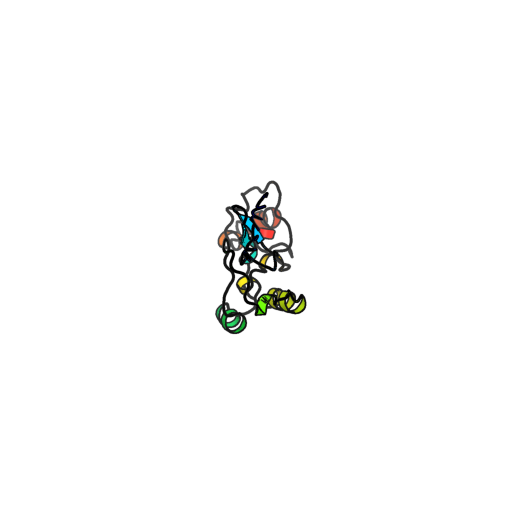O O . CYS A 1 137 ? -10.414 1.168 6.661 1.00 95.38 137 CYS A O 1
ATOM 1011 N N . GLY A 1 138 ? -8.814 2.721 6.852 1.00 95.25 138 GLY A N 1
ATOM 1012 C CA . GLY A 1 138 ? -9.188 3.387 5.611 1.00 95.25 138 GLY A CA 1
ATOM 1013 C C . GLY A 1 138 ? -10.372 4.351 5.767 1.00 95.25 138 GLY A C 1
ATOM 1014 O O . GLY A 1 138 ? -11.183 4.463 4.852 1.00 95.25 138 GLY A O 1
ATOM 1015 N N . PHE A 1 139 ? -10.490 5.026 6.914 1.00 96.06 139 PHE A N 1
ATOM 1016 C CA . PHE A 1 139 ? -11.583 5.959 7.230 1.00 96.06 139 PHE A CA 1
ATOM 1017 C C . PHE A 1 139 ? -11.172 7.440 7.203 1.00 96.06 139 PHE A C 1
ATOM 1019 O O . PHE A 1 139 ? -11.912 8.306 7.653 1.00 96.06 139 PHE A O 1
ATOM 1026 N N . CYS A 1 140 ? -10.007 7.772 6.648 1.00 95.19 140 CYS A N 1
ATOM 1027 C CA . CYS A 1 140 ? -9.494 9.146 6.596 1.00 95.19 140 CYS A CA 1
ATOM 1028 C C . CYS A 1 140 ? -10.291 10.098 5.683 1.00 95.19 140 CYS A C 1
ATOM 1030 O O . CYS A 1 140 ? -10.018 11.296 5.669 1.00 95.19 140 CYS A O 1
ATOM 1032 N N . ASN A 1 141 ? -11.245 9.581 4.907 1.00 88.62 141 ASN A N 1
ATOM 1033 C CA . ASN A 1 141 ? -12.137 10.342 4.030 1.00 88.62 141 ASN A CA 1
ATOM 1034 C C . ASN A 1 141 ? -13.607 10.333 4.497 1.00 88.62 141 ASN A C 1
ATOM 1036 O O . ASN A 1 141 ? -14.487 10.619 3.682 1.00 88.62 141 ASN A O 1
ATOM 1040 N N . SER A 1 142 ? -13.859 9.923 5.744 1.00 72.50 142 SER A N 1
ATOM 1041 C CA . SER A 1 142 ? -15.198 9.858 6.353 1.00 72.50 142 SER A CA 1
ATOM 1042 C C . SER A 1 142 ? -15.623 11.181 6.984 1.00 72.50 142 SER A C 1
ATOM 1044 O O . SER A 1 142 ? -14.731 11.966 7.376 1.00 72.50 142 SER A O 1
#

InterPro domains:
  IPR003582 ShKT domain [PF01549] (102-140)
  IPR003582 ShKT domain [SM00254] (40-95)
  IPR003582 ShKT domain [SM00254] (101-141)

Secondary structure (DSSP, 8-state):
-------------------S--TTEEEETTEEEE-GGGSSS--SS-HHHHHHHHSS---TT--PPPPTTTSTTTT-HHHHHHHHHH-TTTTT-GGGSTTT-S---SS-SS-TTS--HHHHH-HHHHHHHHHH-HHHHT-TT-

Organism: Haemonchus contortus (NCBI:txid6289)

pLDDT: mean 90.56, std 14.37, range [42.12, 98.69]